Protein AF-A0A2G9TDZ7-F1 (afdb_monomer_lite)

Foldseek 3Di:
DDFQDDPNDGDPPFWDQDPVPRNDTDGPPPDDDDDPQPPPPQWDQAPVRDIDGLVQQLPPDCPVVVCRSQADPVGDGPHDD

Organism: Teladorsagia circumcincta (NCBI:txid45464)

Structure (mmCIF, N/CA/C/O backbone):
data_AF-A0A2G9TDZ7-F1
#
_entry.id   AF-A0A2G9TDZ7-F1
#
loop_
_atom_site.group_PDB
_atom_site.id
_atom_site.type_symbol
_atom_site.label_atom_id
_atom_site.label_alt_id
_atom_site.label_comp_id
_atom_site.label_asym_id
_atom_site.label_entity_id
_atom_site.label_seq_id
_atom_site.pdbx_PDB_ins_code
_atom_site.Cartn_x
_atom_site.Cartn_y
_atom_site.Cartn_z
_atom_site.occupancy
_atom_site.B_iso_or_equiv
_atom_site.auth_seq_id
_atom_site.auth_comp_id
_atom_site.auth_asym_id
_atom_site.auth_atom_id
_atom_site.pdbx_PDB_model_num
ATOM 1 N N . MET A 1 1 ? -25.100 1.369 20.739 1.00 44.41 1 MET A N 1
ATOM 2 C CA . MET A 1 1 ? -24.217 2.150 19.846 1.00 44.41 1 MET A CA 1
ATOM 3 C C . MET A 1 1 ? -24.988 3.359 19.315 1.00 44.41 1 MET A C 1
ATOM 5 O O . MET A 1 1 ? -25.700 3.211 18.329 1.00 44.41 1 MET A O 1
ATOM 9 N N . PRO A 1 2 ? -24.942 4.520 19.987 1.00 41.78 2 PRO A N 1
ATOM 10 C CA . PRO A 1 2 ? -25.450 5.773 19.438 1.00 41.78 2 PRO A CA 1
ATOM 11 C C . PRO A 1 2 ? -24.345 6.467 18.628 1.00 41.78 2 PRO A C 1
ATOM 13 O O . PRO A 1 2 ? -23.248 6.700 19.131 1.00 41.78 2 PRO A O 1
ATOM 16 N N . LEU A 1 3 ? -24.632 6.732 17.355 1.00 44.78 3 LEU A N 1
ATOM 17 C CA . LEU A 1 3 ? -23.739 7.404 16.410 1.00 44.78 3 LEU A CA 1
ATOM 18 C C . LEU A 1 3 ? -23.771 8.927 16.654 1.00 44.78 3 LEU A C 1
ATOM 20 O O . LEU A 1 3 ? -24.843 9.491 16.870 1.00 44.78 3 LEU A O 1
ATOM 24 N N . CYS A 1 4 ? -22.610 9.590 16.613 1.00 48.25 4 CYS A N 1
ATOM 25 C CA . CYS A 1 4 ? -22.486 11.054 16.669 1.00 48.25 4 CYS A CA 1
ATOM 26 C C . CYS A 1 4 ? -23.044 11.658 15.358 1.00 48.25 4 CYS A C 1
ATOM 28 O O . CYS A 1 4 ? -22.402 11.552 14.316 1.00 48.25 4 CYS A O 1
ATOM 30 N N . PHE A 1 5 ? -24.231 12.275 15.385 1.00 52.72 5 PHE A N 1
ATOM 31 C CA . PHE A 1 5 ? -24.815 13.002 14.246 1.00 52.72 5 PHE A CA 1
ATOM 32 C C . PHE A 1 5 ? -24.644 14.515 14.449 1.00 52.72 5 PHE A C 1
ATOM 34 O O . PHE A 1 5 ? -25.558 15.186 14.925 1.00 52.72 5 PHE A O 1
ATOM 41 N N . LEU A 1 6 ? -23.488 15.081 14.092 1.00 48.84 6 LEU A N 1
ATOM 42 C CA . LEU A 1 6 ? -23.390 16.537 13.940 1.00 48.84 6 LEU A CA 1
ATOM 43 C C . LEU A 1 6 ? -23.965 16.908 12.564 1.00 48.84 6 LEU A C 1
ATOM 45 O O . LEU A 1 6 ? -23.381 16.559 11.541 1.00 48.84 6 LEU A O 1
ATOM 49 N N . ASN A 1 7 ? -25.107 17.602 12.534 1.00 45.94 7 ASN A N 1
ATOM 50 C CA . ASN A 1 7 ? -25.670 18.236 11.328 1.00 45.94 7 ASN A CA 1
ATOM 51 C C . ASN A 1 7 ? -25.711 17.333 10.070 1.00 45.94 7 ASN A C 1
ATOM 53 O O . ASN A 1 7 ? -25.215 17.711 9.013 1.00 45.94 7 ASN A O 1
ATOM 57 N N . SER A 1 8 ? -26.303 16.139 10.174 1.00 47.66 8 SER A N 1
ATOM 58 C CA . SER A 1 8 ? -26.525 15.213 9.042 1.00 47.66 8 SER A CA 1
ATOM 59 C C . SER A 1 8 ? -25.278 14.605 8.376 1.00 47.66 8 SER A C 1
ATOM 61 O O . SER A 1 8 ? -25.413 13.929 7.357 1.00 47.66 8 SER A O 1
ATOM 63 N N . ILE A 1 9 ? -24.079 14.760 8.944 1.00 49.81 9 ILE A N 1
ATOM 64 C CA . ILE A 1 9 ? -22.870 14.085 8.447 1.00 49.81 9 ILE A CA 1
ATOM 65 C C . ILE A 1 9 ? -22.690 12.777 9.222 1.00 49.81 9 ILE A C 1
ATOM 67 O O . ILE A 1 9 ? -22.607 12.767 10.450 1.00 49.81 9 ILE A O 1
ATOM 71 N N . ARG A 1 10 ? -22.648 11.648 8.511 1.00 52.16 10 ARG A N 1
ATOM 72 C CA . ARG A 1 10 ? -22.423 10.320 9.094 1.00 52.16 10 ARG A CA 1
ATOM 73 C C . ARG A 1 10 ? -20.916 10.136 9.306 1.00 52.16 10 ARG A C 1
ATOM 75 O O . ARG A 1 10 ? -20.218 9.766 8.369 1.00 52.16 10 ARG A O 1
ATOM 82 N N . LEU A 1 11 ? -20.398 10.426 10.501 1.00 49.56 11 LEU A N 1
ATOM 83 C CA . LEU A 1 11 ? -18.999 10.115 10.819 1.00 49.56 11 LEU A CA 1
ATOM 84 C C . LEU A 1 11 ? -18.867 8.599 11.051 1.00 49.56 11 LEU A C 1
ATOM 86 O O . LEU A 1 11 ? -19.579 8.035 11.885 1.00 49.56 11 LEU A O 1
ATOM 90 N N . HIS A 1 12 ? -18.008 7.928 10.276 1.00 53.91 12 HIS A N 1
ATOM 91 C CA . HIS A 1 12 ? -17.680 6.512 10.484 1.00 53.91 12 HIS A CA 1
ATOM 92 C C . HIS A 1 12 ? -16.958 6.328 11.838 1.00 53.91 12 HIS A C 1
ATOM 94 O O . HIS A 1 12 ? -16.424 7.296 12.378 1.00 53.91 12 HIS A O 1
ATOM 100 N N . SER A 1 13 ? -17.016 5.112 12.398 1.00 55.41 13 SER A N 1
ATOM 101 C CA .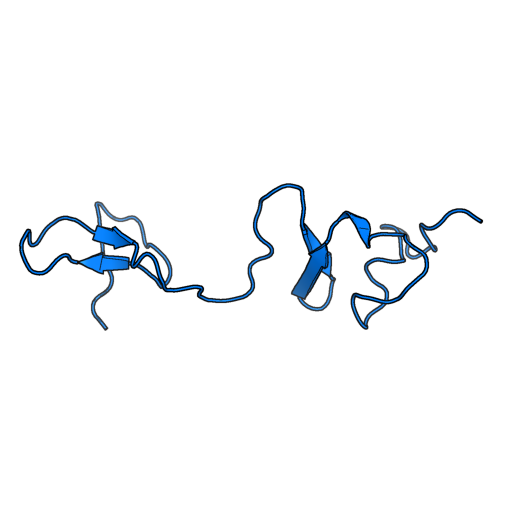 SER A 1 13 ? -16.580 4.719 13.755 1.00 55.41 13 SER A CA 1
ATOM 102 C C . SER A 1 13 ? -15.358 5.474 14.311 1.00 55.41 13 SER A C 1
ATOM 104 O O . SER A 1 13 ? -14.359 5.619 13.617 1.00 55.41 13 SER A O 1
ATOM 106 N N . GLY A 1 14 ? -15.433 5.906 15.583 1.00 54.28 14 GLY A N 1
ATOM 107 C CA . GLY A 1 14 ? -14.316 6.550 16.310 1.00 54.28 14 GLY A CA 1
ATOM 108 C C . GLY A 1 14 ? -14.635 7.868 17.042 1.00 54.28 14 GLY A C 1
ATOM 109 O O . GLY A 1 14 ? -13.747 8.483 17.625 1.00 54.28 14 GLY A O 1
ATOM 110 N N . PHE A 1 15 ? -15.893 8.323 17.044 1.00 60.66 15 PHE A N 1
ATOM 111 C CA . PHE A 1 15 ? -16.307 9.569 17.708 1.00 60.66 15 PHE A CA 1
ATOM 112 C C . PHE A 1 15 ? -17.317 9.285 18.824 1.00 60.66 15 PHE A C 1
ATOM 114 O O . PHE A 1 15 ? -18.395 8.744 18.561 1.00 60.66 15 PHE A O 1
ATOM 121 N N . LYS A 1 16 ? -16.991 9.674 20.064 1.00 59.12 16 LYS A N 1
ATOM 122 C CA . LYS A 1 16 ? -17.917 9.630 21.207 1.00 59.12 16 LYS A CA 1
ATOM 123 C C . LYS A 1 16 ? -18.366 11.044 21.581 1.00 59.12 16 LYS A C 1
ATOM 125 O O . LYS A 1 16 ? -17.608 12.007 21.475 1.00 59.12 16 LYS A O 1
ATOM 130 N N . ILE A 1 17 ? -19.623 11.165 22.007 1.00 62.50 17 ILE A N 1
ATOM 131 C CA . ILE A 1 17 ? -20.164 12.406 22.576 1.00 62.50 17 ILE A CA 1
ATOM 132 C C . ILE A 1 17 ? -19.481 12.618 23.926 1.00 62.50 17 ILE A C 1
ATOM 134 O O . ILE A 1 17 ? -19.486 11.706 24.755 1.00 62.50 17 ILE A O 1
ATOM 138 N N . ASN A 1 18 ? -18.907 13.799 24.155 1.00 56.31 18 ASN A N 1
ATOM 139 C CA . ASN A 1 18 ? -18.378 14.142 25.468 1.00 56.31 18 ASN A CA 1
ATOM 140 C C . ASN A 1 18 ? -19.548 14.185 26.486 1.00 56.31 18 ASN A C 1
ATOM 142 O O . ASN A 1 18 ? -20.473 14.989 26.310 1.00 56.31 18 ASN A O 1
ATOM 146 N N . PRO A 1 19 ? -19.531 13.351 27.546 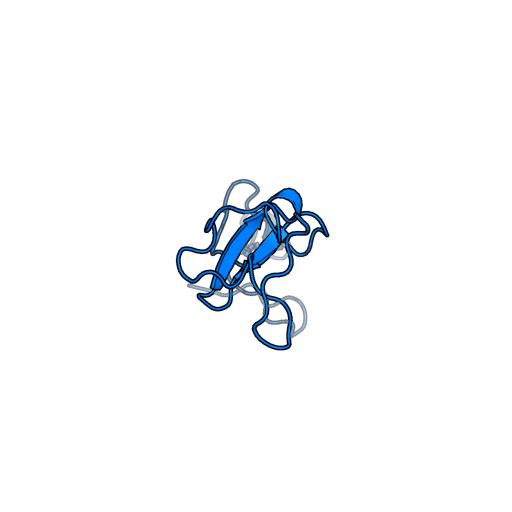1.00 58.53 19 PRO A N 1
ATOM 147 C CA . PRO A 1 19 ? -20.624 13.260 28.516 1.00 58.53 19 PRO A CA 1
ATOM 148 C C . PRO A 1 19 ? -20.785 14.512 29.394 1.00 58.53 19 PRO A C 1
ATOM 150 O O . PRO A 1 19 ? -21.832 14.688 30.007 1.00 58.53 19 PRO A O 1
ATOM 153 N N . GLU A 1 20 ? -19.785 15.392 29.441 1.00 58.25 20 GLU A N 1
ATOM 154 C CA . GLU A 1 20 ? -19.781 16.625 30.234 1.00 58.25 20 GLU A CA 1
ATOM 155 C C . GLU A 1 20 ? -20.392 17.814 29.477 1.00 58.25 20 GLU A C 1
ATOM 157 O O . GLU A 1 20 ? -20.894 18.749 30.095 1.00 58.25 20 GLU A O 1
ATOM 162 N N . THR A 1 21 ? -20.368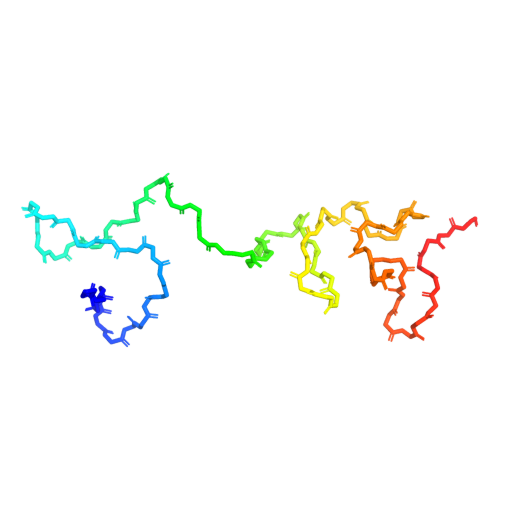 17.796 28.138 1.00 57.19 21 THR A N 1
ATOM 163 C CA . THR A 1 21 ? -20.833 18.929 27.309 1.00 57.19 21 THR A CA 1
ATOM 164 C C . THR A 1 21 ? -21.962 18.583 26.342 1.00 57.19 21 THR A C 1
ATOM 166 O O . THR A 1 21 ? -22.494 19.486 25.698 1.00 57.19 21 THR A O 1
ATOM 169 N N . GLY A 1 22 ? -22.359 17.307 26.238 1.00 58.09 22 GLY A N 1
ATOM 170 C CA . GLY A 1 22 ? -23.585 16.828 25.576 1.00 58.09 22 GLY A CA 1
ATOM 171 C C . GLY A 1 22 ? -23.676 17.031 24.059 1.00 58.09 22 GLY A C 1
ATOM 172 O O . GLY A 1 22 ? -24.470 16.361 23.410 1.00 58.09 22 GLY A O 1
ATOM 173 N N . ASN A 1 23 ? -22.848 17.908 23.489 1.00 62.31 23 ASN A N 1
ATOM 174 C CA . ASN A 1 23 ? -22.956 18.394 22.114 1.00 62.31 23 ASN A CA 1
ATOM 175 C C . ASN A 1 23 ? -21.603 18.471 21.386 1.00 62.31 23 ASN A C 1
ATOM 177 O O . ASN A 1 23 ? -21.556 18.914 20.239 1.00 62.31 23 ASN A O 1
ATOM 181 N N . THR A 1 24 ? -20.495 18.066 22.019 1.00 55.75 24 THR A N 1
ATOM 182 C CA . THR A 1 24 ? -19.168 18.078 21.383 1.00 55.75 24 THR A CA 1
ATOM 183 C C . THR A 1 24 ? -18.718 16.641 21.108 1.00 55.75 24 THR A C 1
ATOM 185 O O . THR A 1 24 ? -18.584 15.828 22.022 1.00 55.75 24 THR A O 1
ATOM 188 N N . CYS A 1 25 ? -18.550 16.290 19.828 1.00 60.88 25 CYS A N 1
ATOM 189 C CA . CYS A 1 25 ? -17.954 15.014 19.432 1.00 60.88 25 CYS A CA 1
ATOM 190 C C . CYS A 1 25 ? -16.435 15.180 19.528 1.00 60.88 25 CYS A C 1
ATOM 192 O O . CYS A 1 25 ? -15.840 15.934 18.756 1.00 60.88 25 CYS A O 1
ATOM 194 N N . GLN A 1 26 ? -15.814 14.511 20.495 1.00 64.44 26 GLN A N 1
ATOM 195 C CA . GLN A 1 26 ? -14.362 14.474 20.616 1.00 64.44 26 GLN A CA 1
ATOM 196 C C . GLN A 1 26 ? -13.873 13.165 19.995 1.00 64.44 26 GLN A C 1
ATOM 198 O O . GLN A 1 26 ? -14.463 12.103 20.207 1.00 64.44 26 GLN A O 1
ATOM 203 N N . LYS A 1 27 ? -12.820 13.248 19.178 1.00 58.38 27 LYS A N 1
ATOM 204 C CA . LYS A 1 27 ? -12.082 12.059 18.751 1.00 58.38 27 LYS A CA 1
ATOM 205 C C . LYS A 1 27 ? -11.501 11.426 20.013 1.00 58.38 27 LYS A C 1
ATOM 207 O O . LYS A 1 27 ? -10.800 12.115 20.756 1.00 58.38 27 LYS A O 1
ATOM 212 N N . ASP A 1 28 ? -11.810 10.163 20.278 1.00 52.44 28 ASP A N 1
ATOM 213 C CA . ASP A 1 28 ? -11.000 9.425 21.238 1.00 52.44 28 ASP A CA 1
ATOM 214 C C . ASP A 1 28 ? -9.579 9.409 20.661 1.00 52.44 28 ASP A C 1
ATOM 216 O O . ASP A 1 28 ? -9.352 8.966 19.535 1.00 52.44 28 ASP A O 1
ATOM 220 N N . ASN A 1 29 ? -8.635 10.036 21.362 1.00 63.38 29 ASN A N 1
ATOM 221 C CA . ASN A 1 29 ? -7.268 10.206 20.874 1.00 63.38 29 ASN A CA 1
ATOM 222 C C . ASN A 1 29 ? -6.445 8.905 20.950 1.00 63.38 29 ASN A C 1
ATOM 224 O O . ASN A 1 29 ? -5.236 8.957 20.753 1.00 63.38 29 ASN A O 1
ATOM 228 N N . SER A 1 30 ? -7.090 7.761 21.180 1.00 62.00 30 SER A N 1
ATOM 229 C CA . SER A 1 30 ? -6.462 6.450 21.309 1.00 62.00 30 SER A CA 1
ATOM 230 C C . SER A 1 30 ? -7.202 5.340 20.560 1.00 62.00 30 SER A C 1
ATOM 232 O O . SER A 1 30 ? -6.846 4.175 20.716 1.00 62.00 30 SER A O 1
ATOM 234 N N . GLU A 1 31 ? -8.173 5.659 19.704 1.00 55.78 31 GLU A N 1
ATOM 235 C CA . GLU A 1 31 ? -8.777 4.665 18.823 1.00 55.78 31 GLU A CA 1
ATOM 236 C C . GLU A 1 31 ? -8.131 4.790 17.445 1.00 55.78 31 GLU A C 1
ATOM 238 O O . GLU A 1 31 ? -8.424 5.702 16.675 1.00 55.78 31 GLU A O 1
ATOM 243 N N . GLN A 1 32 ? -7.199 3.885 17.156 1.00 57.50 32 GLN A N 1
ATOM 244 C CA . GLN A 1 32 ? -6.927 3.472 15.787 1.00 57.50 32 GLN A CA 1
ATOM 245 C C . GLN A 1 32 ? -8.055 2.521 15.362 1.00 57.50 32 GLN A C 1
ATOM 247 O O . GLN A 1 32 ? -8.164 1.458 15.976 1.00 57.50 32 GLN A O 1
ATOM 252 N N . PRO A 1 33 ? -8.882 2.834 14.344 1.00 53.66 33 PRO A N 1
ATOM 253 C CA . PRO A 1 33 ? -9.851 1.877 13.836 1.00 53.66 33 PRO A CA 1
ATOM 254 C C . PRO A 1 33 ? -9.709 1.696 12.315 1.00 53.66 33 PRO A C 1
ATOM 256 O O . PRO A 1 33 ? -10.080 2.573 11.539 1.00 53.66 33 PRO A O 1
ATOM 259 N N . GLU A 1 34 ? -9.258 0.496 11.937 1.00 42.72 34 GLU A N 1
ATOM 260 C CA . GLU A 1 34 ? -9.398 -0.143 10.616 1.00 42.72 34 GLU A CA 1
ATOM 261 C C . GLU A 1 34 ? -8.507 0.408 9.468 1.00 42.72 34 GLU A C 1
ATOM 263 O O . GLU A 1 34 ? -8.310 1.616 9.336 1.00 42.72 34 GLU A O 1
ATOM 268 N N . PRO A 1 35 ? -7.935 -0.477 8.621 1.00 53.91 35 PRO A N 1
ATOM 269 C CA . PRO A 1 35 ? -6.785 -0.211 7.756 1.00 53.91 35 PRO A CA 1
ATOM 270 C C . PRO A 1 35 ? -7.205 0.540 6.490 1.00 53.91 35 PRO A C 1
ATOM 272 O O . PRO A 1 35 ? -7.196 0.012 5.383 1.00 53.91 35 PRO A O 1
ATOM 275 N N . LEU A 1 36 ? -7.601 1.796 6.632 1.00 53.34 36 LEU A N 1
ATOM 276 C CA . LEU A 1 36 ? -7.611 2.708 5.502 1.00 53.34 36 LEU A CA 1
ATOM 277 C C . LEU A 1 36 ? -6.202 3.263 5.424 1.00 53.34 36 LEU A C 1
ATOM 279 O O . LEU A 1 36 ? -5.806 4.013 6.316 1.00 53.34 36 LEU A O 1
ATOM 283 N N . CYS A 1 37 ? -5.441 2.846 4.407 1.00 64.88 37 CYS A N 1
ATOM 284 C CA . CYS A 1 37 ? -4.099 3.362 4.161 1.00 64.88 37 CYS A CA 1
ATOM 285 C C . CYS A 1 37 ? -4.152 4.868 4.350 1.00 64.88 37 CYS A C 1
ATOM 287 O O . CYS A 1 37 ? -4.962 5.551 3.716 1.00 64.88 37 CYS A O 1
ATOM 289 N N . THR A 1 38 ? -3.398 5.343 5.338 1.00 61.00 38 THR A N 1
ATOM 290 C CA . THR A 1 38 ? -3.487 6.714 5.813 1.00 61.00 38 THR A CA 1
ATOM 291 C C . THR A 1 38 ? -3.309 7.567 4.577 1.00 61.00 38 THR A C 1
ATOM 293 O O . THR A 1 38 ? -2.273 7.474 3.932 1.00 61.00 38 THR A O 1
ATOM 296 N N . SER A 1 39 ? -4.290 8.395 4.226 1.00 55.47 39 SER A N 1
ATOM 297 C CA . SER A 1 39 ? -4.260 9.252 3.031 1.00 55.47 39 SER A CA 1
ATOM 298 C C . SER A 1 39 ? -3.137 10.307 3.056 1.00 55.47 39 SER A C 1
ATOM 300 O O . SER A 1 39 ? -3.106 11.224 2.239 1.00 55.47 39 SER A O 1
ATOM 302 N N . ASN A 1 40 ? -2.199 10.180 3.997 1.00 56.19 40 ASN A N 1
ATOM 303 C CA . ASN A 1 40 ? -0.864 10.718 3.871 1.00 56.19 40 ASN A CA 1
ATOM 304 C C . ASN A 1 40 ? -0.176 10.079 2.660 1.00 56.19 40 ASN A C 1
ATOM 306 O O . ASN A 1 40 ? -0.224 8.873 2.444 1.00 56.19 40 ASN A O 1
ATOM 310 N N . ALA A 1 41 ? 0.526 10.896 1.886 1.00 66.06 41 ALA A N 1
ATOM 311 C CA . ALA A 1 41 ? 1.263 10.493 0.691 1.00 66.06 41 ALA A CA 1
ATOM 312 C C . ALA A 1 41 ? 2.422 9.496 0.955 1.00 66.06 41 ALA A C 1
ATOM 314 O O . ALA A 1 41 ? 3.272 9.307 0.090 1.00 66.06 41 ALA A O 1
ATOM 315 N N . THR A 1 42 ? 2.492 8.893 2.140 1.00 78.00 42 THR A N 1
ATOM 316 C CA . THR A 1 42 ? 3.556 8.007 2.611 1.00 78.00 42 THR A CA 1
ATOM 317 C C . THR A 1 42 ? 3.165 6.533 2.595 1.00 78.00 42 THR A C 1
ATOM 319 O O . THR A 1 42 ? 4.035 5.697 2.802 1.00 78.00 42 THR A O 1
ATOM 322 N N . GLN A 1 43 ? 1.896 6.194 2.350 1.00 84.38 43 GLN A N 1
ATOM 323 C CA . GLN A 1 43 ? 1.429 4.807 2.282 1.00 84.38 43 GLN A CA 1
ATOM 324 C C . GLN A 1 43 ? 0.865 4.481 0.896 1.00 84.38 43 GLN A C 1
ATOM 326 O O . GLN A 1 43 ? 0.298 5.340 0.214 1.00 84.38 43 GLN A O 1
ATOM 331 N N . PHE A 1 44 ? 1.044 3.232 0.481 1.00 85.69 44 PHE A N 1
ATOM 332 C CA . PHE A 1 44 ? 0.490 2.644 -0.729 1.00 85.69 44 PHE A CA 1
ATOM 333 C C . PHE A 1 44 ? -0.515 1.553 -0.350 1.00 85.69 44 PHE A C 1
ATOM 335 O O . PHE A 1 44 ? -0.292 0.792 0.592 1.00 85.69 44 PHE A O 1
ATOM 342 N N . GLN A 1 45 ? -1.641 1.523 -1.065 1.00 86.44 45 GLN A N 1
ATOM 343 C CA . GLN A 1 45 ? -2.671 0.507 -0.897 1.00 86.44 45 GLN A CA 1
ATOM 344 C C . GLN A 1 45 ? -2.480 -0.586 -1.945 1.00 86.44 45 GLN A C 1
ATOM 346 O O . GLN A 1 45 ? -2.645 -0.326 -3.135 1.00 86.44 45 GLN A O 1
ATOM 351 N N . CYS A 1 46 ? -2.176 -1.791 -1.476 1.00 87.94 46 CYS A N 1
ATOM 352 C CA . CYS A 1 46 ? -2.119 -3.005 -2.278 1.00 87.94 46 CYS A CA 1
ATOM 353 C C . CYS A 1 46 ? -3.498 -3.352 -2.850 1.00 87.94 46 CYS A C 1
ATOM 355 O O . CYS A 1 46 ? -4.535 -2.997 -2.275 1.00 87.94 46 CYS A O 1
ATOM 357 N N . ASN A 1 47 ? -3.533 -4.157 -3.910 1.00 86.81 47 ASN A N 1
ATOM 358 C CA . ASN A 1 47 ? -4.783 -4.671 -4.474 1.00 86.81 47 ASN A CA 1
ATOM 359 C C . ASN A 1 47 ? -5.544 -5.575 -3.491 1.00 86.81 47 ASN A C 1
ATOM 361 O O . ASN A 1 47 ? -6.774 -5.611 -3.521 1.00 86.81 47 ASN A O 1
ATOM 365 N N . ASN A 1 48 ? -4.840 -6.257 -2.579 1.00 82.81 48 ASN A N 1
ATOM 366 C CA . ASN A 1 48 ? -5.461 -7.038 -1.503 1.00 82.81 48 ASN A CA 1
ATOM 367 C C . ASN A 1 48 ? -6.065 -6.160 -0.380 1.00 82.81 48 ASN A C 1
ATOM 369 O O . ASN A 1 48 ? -6.670 -6.666 0.560 1.00 82.81 48 ASN A O 1
ATOM 373 N N . GLY A 1 49 ? -5.898 -4.833 -0.441 1.00 81.19 49 GLY A N 1
ATOM 374 C CA . GLY A 1 49 ? -6.344 -3.902 0.600 1.00 81.19 49 GLY A CA 1
ATOM 375 C C . GLY A 1 49 ? -5.371 -3.757 1.774 1.00 81.19 49 GLY A C 1
ATOM 376 O O . GLY A 1 49 ? -5.663 -3.021 2.715 1.00 81.19 49 GLY A O 1
ATOM 377 N N . ARG A 1 50 ? -4.208 -4.420 1.715 1.00 83.38 50 ARG A N 1
ATOM 378 C CA . ARG A 1 50 ? -3.073 -4.188 2.618 1.00 83.38 50 ARG A CA 1
ATOM 379 C C . ARG A 1 50 ? -2.484 -2.796 2.378 1.00 83.38 50 ARG A C 1
ATOM 381 O O . ARG A 1 50 ? -2.555 -2.260 1.276 1.00 83.38 50 ARG A O 1
ATOM 388 N N . CYS A 1 51 ? -1.893 -2.223 3.419 1.00 84.62 51 CYS A N 1
ATOM 389 C CA . CYS A 1 51 ? -1.174 -0.961 3.337 1.00 84.62 51 CYS A CA 1
ATOM 390 C C . CYS A 1 51 ? 0.300 -1.193 3.629 1.00 84.62 51 CYS A C 1
ATOM 392 O O . CYS A 1 51 ? 0.634 -1.752 4.675 1.00 84.62 51 CYS A O 1
ATOM 394 N N . ILE A 1 52 ? 1.152 -0.711 2.737 1.00 85.81 52 ILE A N 1
ATOM 395 C CA . ILE A 1 52 ? 2.604 -0.704 2.901 1.00 85.81 52 ILE A CA 1
ATOM 396 C C . ILE A 1 52 ? 3.118 0.744 2.828 1.00 85.81 52 ILE A C 1
ATOM 398 O O . ILE A 1 52 ? 2.397 1.639 2.368 1.00 85.81 52 ILE A O 1
ATOM 402 N N . PRO A 1 53 ? 4.334 1.036 3.306 1.00 87.06 53 PRO A N 1
ATOM 403 C CA . PRO A 1 53 ? 5.025 2.283 3.003 1.00 87.06 53 PRO A CA 1
ATOM 404 C C . PRO A 1 53 ? 5.132 2.500 1.489 1.00 87.06 53 PRO A C 1
ATOM 406 O O . PRO A 1 53 ? 5.425 1.583 0.737 1.00 87.06 53 PRO A O 1
ATOM 409 N N . ARG A 1 54 ? 4.934 3.734 1.019 1.00 85.56 54 ARG A N 1
ATOM 410 C CA . ARG A 1 54 ? 5.124 4.082 -0.401 1.00 85.56 54 ARG A CA 1
ATOM 411 C C . ARG A 1 54 ? 6.571 3.859 -0.861 1.00 85.56 54 ARG A C 1
ATOM 413 O O . ARG A 1 54 ? 6.793 3.685 -2.051 1.00 85.56 54 ARG A O 1
ATOM 420 N N . GLU A 1 55 ? 7.524 3.903 0.065 1.00 86.12 55 GLU A N 1
ATOM 421 C CA . GLU A 1 55 ? 8.942 3.628 -0.196 1.00 86.12 55 GLU A CA 1
ATOM 422 C C . GLU A 1 55 ? 9.202 2.172 -0.596 1.00 86.12 55 GLU A C 1
ATOM 424 O O . GLU A 1 55 ? 10.203 1.921 -1.248 1.00 86.12 55 GLU A O 1
ATOM 429 N N . TRP A 1 56 ? 8.294 1.260 -0.242 1.00 89.81 56 TRP A N 1
ATOM 430 C CA . TRP A 1 56 ? 8.349 -0.164 -0.591 1.00 89.81 56 TRP A CA 1
ATOM 431 C C . TRP A 1 56 ? 7.643 -0.469 -1.913 1.00 89.81 56 TRP A C 1
ATOM 433 O O . TRP A 1 56 ? 7.484 -1.607 -2.305 1.00 89.81 56 TRP A O 1
ATOM 443 N N . LYS A 1 57 ? 7.141 0.556 -2.609 1.00 88.38 57 LYS A N 1
ATOM 444 C CA . LYS A 1 57 ? 6.546 0.347 -3.924 1.00 88.38 57 LYS A CA 1
ATOM 445 C C . LYS A 1 57 ? 7.659 0.290 -4.969 1.00 88.38 57 LYS A C 1
ATOM 447 O O . LYS A 1 57 ? 8.335 1.308 -5.152 1.00 88.38 57 LYS A O 1
ATOM 452 N N . CYS A 1 58 ? 7.733 -0.797 -5.734 1.00 91.94 58 CYS A N 1
ATOM 453 C CA . CYS A 1 58 ? 8.738 -1.007 -6.775 1.00 91.94 58 CYS A CA 1
ATOM 454 C C . CYS A 1 58 ? 10.161 -1.081 -6.203 1.00 91.94 58 CYS A C 1
ATOM 456 O O . CYS A 1 58 ? 11.089 -0.527 -6.807 1.00 91.94 58 CYS A O 1
ATOM 458 N N . ASP A 1 59 ? 10.323 -1.682 -5.025 1.00 90.56 59 ASP A N 1
ATOM 459 C CA . ASP A 1 59 ? 11.622 -1.798 -4.357 1.00 90.56 59 ASP A CA 1
ATOM 460 C C . ASP A 1 59 ? 12.326 -3.145 -4.610 1.00 90.56 59 ASP A C 1
ATOM 462 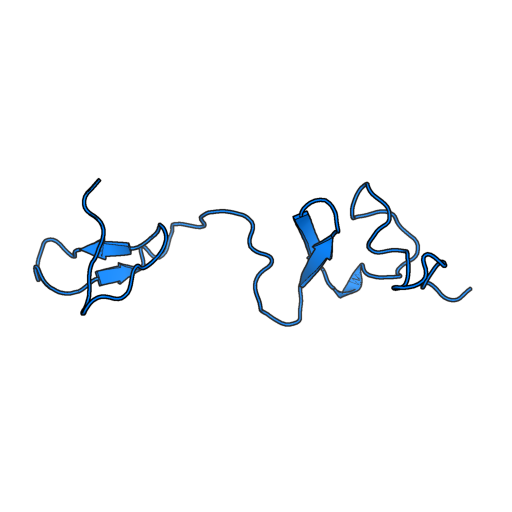O O . ASP A 1 59 ? 13.510 -3.287 -4.294 1.00 90.56 59 ASP A O 1
ATOM 466 N N . GLY A 1 60 ? 11.643 -4.075 -5.284 1.00 89.81 60 GLY A N 1
ATOM 467 C CA . GLY A 1 60 ? 12.130 -5.397 -5.659 1.00 89.81 60 GLY A CA 1
ATOM 468 C C . GLY A 1 60 ? 11.637 -6.535 -4.762 1.00 89.81 60 GLY A C 1
ATOM 469 O O . GLY A 1 60 ? 11.921 -7.692 -5.085 1.00 89.81 60 GLY A O 1
ATOM 470 N N . GLU A 1 61 ? 10.905 -6.253 -3.680 1.00 90.56 61 GLU A N 1
ATOM 471 C CA . GLU A 1 61 ? 10.398 -7.250 -2.731 1.00 90.56 61 GLU A CA 1
ATOM 472 C C . GLU A 1 61 ? 8.854 -7.265 -2.702 1.00 90.56 61 GLU A C 1
ATOM 474 O O . GLU A 1 61 ? 8.199 -6.246 -2.866 1.00 90.56 61 GLU A O 1
ATOM 479 N N . ASP A 1 62 ? 8.236 -8.440 -2.513 1.00 91.44 62 ASP A N 1
ATOM 480 C CA . ASP A 1 62 ? 6.768 -8.553 -2.403 1.00 91.44 62 ASP A CA 1
ATOM 481 C C . ASP A 1 62 ? 6.310 -8.276 -0.963 1.00 91.44 62 ASP A C 1
ATOM 483 O O . ASP A 1 62 ? 6.141 -9.195 -0.150 1.00 91.44 62 ASP A O 1
ATOM 487 N N . ASP A 1 63 ? 6.088 -7.002 -0.646 1.00 91.00 63 ASP A N 1
ATOM 488 C CA . ASP A 1 63 ? 5.565 -6.553 0.645 1.00 91.00 63 ASP A CA 1
ATOM 489 C C . ASP A 1 63 ? 4.033 -6.594 0.708 1.00 91.00 63 ASP A C 1
ATOM 491 O O . ASP A 1 63 ? 3.425 -6.737 1.786 1.00 91.00 63 ASP A O 1
ATOM 495 N N . CYS A 1 64 ? 3.375 -6.496 -0.447 1.00 88.94 64 CYS A N 1
ATOM 496 C CA . CYS A 1 64 ? 1.930 -6.623 -0.555 1.00 88.94 64 CYS A CA 1
ATOM 497 C C . CYS A 1 64 ? 1.422 -8.059 -0.311 1.00 88.94 64 CYS A C 1
ATOM 499 O O . CYS A 1 64 ? 0.258 -8.220 0.077 1.00 88.94 64 CYS A O 1
ATOM 501 N N . LEU A 1 65 ? 2.272 -9.088 -0.451 1.00 88.00 65 LEU A N 1
ATOM 502 C CA . LEU A 1 65 ? 1.934 -10.528 -0.483 1.00 88.00 65 LEU A CA 1
ATOM 503 C C . LEU A 1 65 ? 1.035 -10.931 -1.665 1.00 88.00 65 LEU A C 1
ATOM 505 O O . LEU A 1 65 ? 0.491 -12.040 -1.708 1.00 88.00 65 LEU A O 1
ATOM 509 N N . ASP A 1 66 ? 0.816 -9.994 -2.581 1.00 89.56 66 ASP A N 1
ATOM 510 C CA . ASP A 1 66 ? 0.095 -10.175 -3.834 1.00 89.56 66 ASP A CA 1
ATOM 511 C C . ASP A 1 66 ? 0.873 -9.594 -5.028 1.00 89.56 66 ASP A C 1
ATOM 513 O O . ASP A 1 66 ? 0.387 -9.662 -6.157 1.00 89.56 66 ASP A O 1
ATOM 517 N N . GLY A 1 67 ? 2.072 -9.045 -4.784 1.00 88.44 67 GLY A N 1
ATOM 518 C CA . GLY A 1 67 ? 2.955 -8.425 -5.770 1.00 88.44 67 GLY A CA 1
ATOM 519 C C . GLY A 1 67 ? 2.419 -7.141 -6.403 1.00 88.44 67 GLY A C 1
ATOM 520 O O . GLY A 1 67 ? 2.953 -6.708 -7.421 1.00 88.44 67 GLY A O 1
ATOM 521 N N . SER A 1 68 ? 1.335 -6.548 -5.879 1.00 90.94 68 SER A N 1
ATOM 522 C CA . SER A 1 68 ? 0.734 -5.330 -6.456 1.00 90.94 68 SER A CA 1
ATOM 523 C C . SER A 1 68 ? 1.553 -4.056 -6.255 1.00 90.94 68 SER A C 1
ATOM 525 O O . SER A 1 68 ? 1.332 -3.066 -6.954 1.00 90.94 68 SER A O 1
ATOM 527 N N . ASP A 1 69 ? 2.472 -4.071 -5.304 1.00 91.69 69 ASP A N 1
ATOM 528 C CA . ASP A 1 69 ? 3.535 -3.092 -5.101 1.00 91.69 69 ASP A CA 1
ATOM 529 C C . ASP A 1 69 ? 4.620 -3.159 -6.170 1.00 91.69 69 ASP A C 1
ATOM 531 O O . ASP A 1 69 ? 5.074 -2.107 -6.623 1.00 91.69 69 ASP A O 1
ATOM 535 N N . GLU A 1 70 ? 4.934 -4.366 -6.635 1.00 93.44 70 GLU A N 1
ATOM 536 C CA . GLU A 1 70 ? 6.021 -4.620 -7.583 1.00 93.44 70 GLU A CA 1
ATOM 537 C C . GLU A 1 70 ? 5.600 -4.573 -9.052 1.00 93.44 70 GLU A C 1
ATOM 539 O O . GLU A 1 70 ? 6.449 -4.645 -9.946 1.00 93.44 70 GLU A O 1
ATOM 544 N N . VAL A 1 71 ? 4.304 -4.393 -9.330 1.00 90.88 71 VAL A N 1
ATOM 545 C CA . VAL A 1 71 ? 3.768 -4.271 -10.693 1.00 90.88 71 VAL A CA 1
ATOM 546 C C . VAL A 1 71 ? 3.198 -2.883 -11.002 1.00 90.88 71 VAL A C 1
ATOM 548 O O . VAL A 1 71 ? 2.571 -2.207 -10.185 1.00 90.88 71 VAL A O 1
ATOM 551 N N . ASP A 1 72 ? 3.390 -2.446 -12.244 1.00 85.56 72 ASP A N 1
ATOM 552 C CA . ASP A 1 72 ? 2.787 -1.249 -12.812 1.00 85.56 72 ASP A CA 1
ATOM 553 C C . ASP A 1 72 ? 1.311 -1.489 -13.195 1.00 85.56 72 ASP A C 1
ATOM 555 O O . ASP A 1 72 ? 0.803 -2.610 -13.184 1.00 85.56 72 ASP A O 1
ATOM 559 N N . THR A 1 73 ? 0.597 -0.429 -13.586 1.00 80.56 73 THR A N 1
ATOM 560 C CA . THR A 1 73 ? -0.813 -0.497 -14.028 1.00 80.56 73 THR A CA 1
ATOM 561 C C . THR A 1 73 ? -1.080 -1.447 -15.206 1.00 80.56 73 THR A C 1
ATOM 563 O O . THR A 1 73 ? -2.230 -1.785 -15.476 1.00 80.56 73 THR A O 1
ATOM 566 N N . SER A 1 74 ? -0.033 -1.856 -15.915 1.00 84.88 74 SER A N 1
ATOM 567 C CA . SER A 1 74 ? -0.024 -2.748 -17.073 1.00 84.88 74 SER A CA 1
ATOM 568 C C . SER A 1 74 ? 0.398 -4.177 -16.711 1.00 84.88 74 SER A C 1
ATOM 570 O O . SER A 1 74 ? 0.441 -5.029 -17.596 1.00 84.88 74 SER A O 1
ATOM 572 N N . GLY A 1 75 ? 0.709 -4.446 -15.437 1.00 81.50 75 GLY A N 1
ATOM 573 C CA . GLY A 1 75 ? 1.139 -5.756 -14.956 1.00 81.50 75 GLY A CA 1
ATOM 574 C C . GLY A 1 75 ? 2.599 -6.101 -15.258 1.0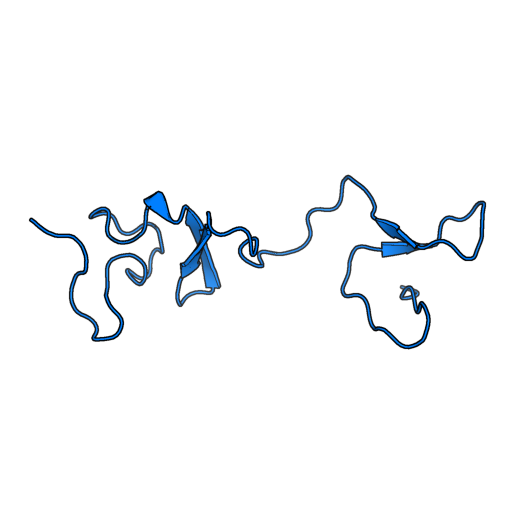0 81.50 75 GLY A C 1
ATOM 575 O O . GLY A 1 75 ? 2.939 -7.280 -15.210 1.00 81.50 75 GLY A O 1
ATOM 576 N N . ASN A 1 76 ? 3.449 -5.121 -15.589 1.00 86.50 76 ASN A N 1
ATOM 577 C CA . ASN A 1 76 ? 4.893 -5.348 -15.672 1.00 86.50 76 ASN A CA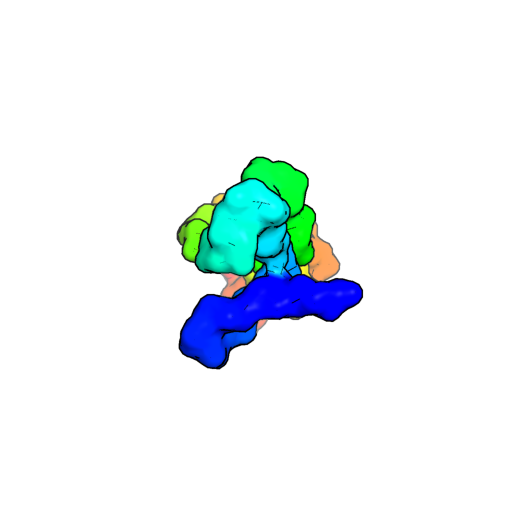 1
ATOM 578 C C . ASN A 1 76 ? 5.569 -4.936 -14.375 1.00 86.50 76 ASN A C 1
ATOM 580 O O . ASN A 1 76 ? 5.081 -4.068 -13.660 1.00 86.50 76 ASN A O 1
ATOM 584 N N . ASN A 1 77 ? 6.736 -5.509 -14.126 1.00 85.06 77 ASN A N 1
ATOM 585 C CA . ASN A 1 77 ? 7.566 -5.175 -12.983 1.00 85.06 77 ASN A CA 1
ATOM 586 C C . ASN A 1 77 ? 7.961 -3.691 -13.042 1.00 85.06 77 ASN A C 1
ATOM 588 O O . ASN A 1 77 ? 8.386 -3.206 -14.095 1.00 85.06 77 ASN A O 1
ATOM 592 N N . CYS A 1 78 ? 7.793 -2.966 -11.938 1.00 89.12 78 CYS A N 1
ATOM 593 C CA . CYS A 1 78 ? 8.049 -1.525 -11.892 1.00 89.12 78 CYS A CA 1
ATOM 594 C C . CYS A 1 78 ? 9.388 -1.138 -11.249 1.00 89.12 78 CYS A C 1
ATOM 596 O O . CYS A 1 78 ? 9.781 0.028 -11.343 1.00 89.12 78 CYS A O 1
ATOM 598 N N . TYR A 1 79 ? 10.100 -2.091 -10.645 1.00 82.81 79 TYR A N 1
ATOM 599 C CA . TYR A 1 79 ? 11.489 -1.905 -10.235 1.00 82.81 79 TYR A CA 1
ATOM 600 C C . TYR A 1 79 ? 12.409 -1.893 -11.474 1.00 82.81 79 TYR A C 1
ATOM 602 O O . TYR A 1 79 ? 12.167 -2.590 -12.461 1.00 82.81 79 TYR A O 1
ATOM 610 N N . HIS A 1 80 ? 13.441 -1.047 -11.460 1.00 67.00 80 HIS A N 1
ATOM 611 C CA . HIS A 1 80 ? 14.427 -0.939 -12.541 1.00 67.00 80 HIS A CA 1
ATOM 612 C C . HIS A 1 80 ? 15.700 -1.667 -12.096 1.00 67.00 80 HIS A C 1
ATOM 614 O O . HIS A 1 80 ? 16.298 -1.259 -11.101 1.00 67.00 80 HIS A O 1
ATOM 620 N N . GLU A 1 81 ? 16.093 -2.728 -12.805 1.00 59.69 81 GLU A N 1
ATOM 621 C CA . GLU A 1 81 ? 17.449 -3.302 -12.705 1.00 59.69 81 GLU A CA 1
ATOM 622 C C . GLU A 1 81 ? 18.487 -2.414 -13.407 1.00 59.69 81 GLU A C 1
ATOM 624 O O . GLU A 1 81 ? 18.191 -1.902 -14.515 1.00 59.69 81 GLU A O 1
#

InterPro domains:
  IPR002172 Low-density lipoprotein (LDL) receptor class A repeat [PF00057] (41-71)
  IPR002172 Low-density lipoprotein (LDL) receptor class A repeat [PS50068] (36-79)
  IPR002172 Low-density lipoprotein (LDL) receptor class A repeat [SM00192] (36-75)
  IPR002172 Low-density lipoprotein (LDL) receptor class A repeat [cd00112] (41-72)
  IPR036055 LDL receptor-like superfamily [G3DSA:4.10.400.10] (34-80)
  IPR036055 LDL receptor-like superfamily [SSF57424] (35-73)
  IPR050685 Low-density lipoprotein receptor [PTHR24270] (29-71)

pLDDT: mean 70.3, std 16.57, range [41.78, 93.44]

Secondary structure (DSSP, 8-state):
----EETTEE--S-EEE-TTTSS-EEEPTT---S----SSTTEEE-TTS-EEEGGGTTSSS-SSSSSTTTB-TTSSB-S--

Radius of gyration: 18.81 Å; chains: 1; bounding box: 44×30×47 Å

Sequence (81 aa):
MPLCFLNSIRLHSGFKINPETGNTCQKDNSEQPEPLCTSNATQFQCNNGRCIPREWKCDGEDDCLDGSDEVDTSGNNCYHE